Protein AF-A0A9P5N8X4-F1 (afdb_monomer_lite)

Foldseek 3Di:
DEAEAQDDVVVLVCLVVVDPDDDDVVSVVVSCVVRPDRDVVDDDDPQWYFYAYPVRHTPDTDHPCPPPD

Radius of gyration: 14.5 Å; chains: 1; bounding box: 32×24×38 Å

Structure (mmCIF, N/CA/C/O backbone):
data_AF-A0A9P5N8X4-F1
#
_entry.id   AF-A0A9P5N8X4-F1
#
loop_
_atom_site.group_PDB
_atom_site.id
_atom_site.type_symbol
_atom_site.label_atom_id
_atom_site.label_alt_id
_atom_site.label_comp_id
_atom_site.label_asym_id
_atom_site.label_entity_id
_atom_site.label_seq_id
_atom_site.pdbx_PDB_ins_code
_atom_site.Cartn_x
_atom_site.Cartn_y
_atom_site.Cartn_z
_atom_site.occupancy
_atom_site.B_iso_or_equiv
_atom_site.auth_seq_id
_atom_site.auth_comp_id
_atom_site.auth_asym_id
_atom_site.auth_atom_id
_atom_site.pdbx_PDB_model_num
ATOM 1 N N . SER A 1 1 ? -12.351 9.194 9.556 1.00 59.31 1 SER A N 1
ATOM 2 C CA . SER A 1 1 ? -11.490 10.180 8.863 1.00 59.31 1 SER A CA 1
ATOM 3 C C . SER A 1 1 ? -10.863 9.510 7.649 1.00 59.31 1 SER A C 1
ATOM 5 O O . SER A 1 1 ? -10.824 8.284 7.609 1.00 59.31 1 SER A O 1
ATOM 7 N N . SER A 1 2 ? -10.444 10.270 6.639 1.00 65.00 2 SER A N 1
ATOM 8 C CA . SER A 1 2 ? -9.675 9.756 5.497 1.00 65.00 2 SER A CA 1
ATOM 9 C C . SER A 1 2 ? -8.245 10.268 5.592 1.00 65.00 2 SER A C 1
ATOM 11 O O . SER A 1 2 ? -8.044 11.452 5.863 1.00 65.00 2 SER A O 1
ATOM 13 N N . GLU A 1 3 ? -7.276 9.389 5.372 1.00 77.19 3 GLU A N 1
ATOM 14 C CA . GLU A 1 3 ? -5.867 9.751 5.279 1.00 77.19 3 GLU A CA 1
ATOM 15 C C . GLU A 1 3 ? -5.399 9.601 3.834 1.00 77.19 3 GLU A C 1
ATOM 17 O O . GLU A 1 3 ? -5.576 8.552 3.206 1.00 77.19 3 GLU A O 1
ATOM 22 N N . ALA A 1 4 ? -4.853 10.684 3.290 1.00 80.62 4 ALA A N 1
ATOM 23 C CA . ALA A 1 4 ? -4.304 10.709 1.947 1.00 80.62 4 ALA A CA 1
ATOM 24 C C . ALA A 1 4 ? -2.797 10.481 2.025 1.00 80.62 4 ALA A C 1
ATOM 26 O O . ALA A 1 4 ? -2.079 11.179 2.740 1.00 80.62 4 ALA A O 1
ATOM 27 N N . THR A 1 5 ? -2.335 9.489 1.284 1.00 83.81 5 THR A N 1
ATOM 28 C CA . THR A 1 5 ? -0.915 9.197 1.118 1.00 83.81 5 THR A CA 1
ATOM 29 C C . THR A 1 5 ? -0.347 10.045 -0.013 1.00 83.81 5 THR A C 1
ATOM 31 O O . THR A 1 5 ? -1.074 10.499 -0.892 1.00 83.81 5 THR A O 1
ATOM 34 N N . GLU A 1 6 ? 0.974 10.200 -0.049 1.00 86.12 6 GLU A N 1
ATOM 35 C CA . GLU A 1 6 ? 1.663 10.810 -1.197 1.00 86.12 6 GLU A CA 1
ATOM 36 C C . GLU A 1 6 ? 1.788 9.846 -2.392 1.00 86.12 6 GLU A C 1
ATOM 38 O O . GLU A 1 6 ? 2.382 10.178 -3.419 1.00 86.12 6 GLU A O 1
ATOM 43 N N . TRP A 1 7 ? 1.268 8.622 -2.268 1.00 88.00 7 TRP A N 1
ATOM 44 C CA . TRP A 1 7 ? 1.399 7.610 -3.303 1.00 88.00 7 TRP A CA 1
ATOM 45 C C . TRP A 1 7 ? 0.471 7.914 -4.471 1.00 88.00 7 TRP A C 1
ATOM 47 O O . TRP A 1 7 ? -0.659 8.355 -4.296 1.00 88.00 7 TRP A O 1
ATOM 57 N N . ASN A 1 8 ? 0.928 7.579 -5.672 1.00 90.31 8 ASN A N 1
ATOM 58 C CA . ASN A 1 8 ? 0.073 7.450 -6.842 1.00 90.31 8 ASN A CA 1
ATOM 59 C C . ASN A 1 8 ? 0.094 5.980 -7.278 1.00 90.31 8 ASN A C 1
ATOM 61 O O . ASN A 1 8 ? 1.157 5.447 -7.621 1.00 90.31 8 ASN A O 1
ATOM 65 N N . THR A 1 9 ? -1.066 5.321 -7.236 1.00 87.25 9 THR A N 1
ATOM 66 C CA . THR A 1 9 ? -1.165 3.877 -7.496 1.00 87.25 9 THR A CA 1
ATOM 67 C C . THR A 1 9 ? -0.797 3.526 -8.932 1.00 87.25 9 THR A C 1
ATOM 69 O O . THR A 1 9 ? -0.160 2.502 -9.168 1.00 87.25 9 THR A O 1
ATOM 72 N N . GLU A 1 10 ? -1.134 4.377 -9.899 1.00 89.38 10 GLU A N 1
ATOM 73 C CA . GLU A 1 10 ? -0.807 4.142 -11.308 1.00 89.38 10 GLU A CA 1
ATOM 74 C C . GLU A 1 10 ? 0.710 4.146 -11.526 1.00 89.38 10 GLU A C 1
ATOM 76 O O . GLU A 1 10 ? 1.246 3.226 -12.149 1.00 89.38 10 GLU A O 1
ATOM 81 N N . ASN A 1 11 ? 1.420 5.101 -10.915 1.00 88.31 11 ASN A N 1
ATOM 82 C CA . ASN A 1 11 ? 2.884 5.146 -10.939 1.00 88.31 11 ASN A CA 1
ATOM 83 C C . ASN A 1 11 ? 3.496 3.891 -10.296 1.00 88.31 11 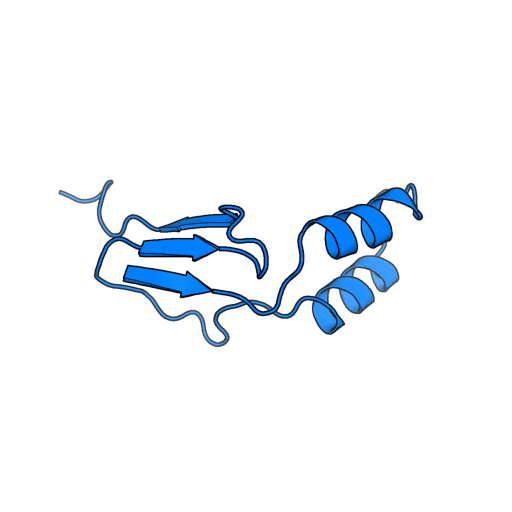ASN A C 1
ATOM 85 O O . ASN A 1 11 ? 4.462 3.330 -10.818 1.00 88.31 11 ASN A O 1
ATOM 89 N N . TYR A 1 12 ? 2.931 3.426 -9.177 1.00 85.44 12 TYR A N 1
ATOM 90 C CA . TYR A 1 12 ? 3.373 2.198 -8.512 1.00 85.44 12 TYR A CA 1
ATOM 91 C C . TYR A 1 12 ? 3.198 0.969 -9.414 1.00 85.44 12 TYR A C 1
ATOM 93 O O . TYR A 1 12 ? 4.134 0.184 -9.600 1.00 85.44 12 TYR A O 1
ATOM 101 N N . VAL A 1 13 ? 2.020 0.824 -10.026 1.00 85.62 13 VAL A N 1
ATOM 102 C CA . VAL A 1 13 ? 1.705 -0.279 -10.940 1.00 85.62 13 VAL A CA 1
ATOM 103 C C . VAL A 1 13 ? 2.614 -0.250 -12.164 1.00 85.62 13 VAL A C 1
ATOM 105 O O . VAL A 1 13 ? 3.103 -1.306 -12.563 1.00 85.62 13 VAL A O 1
ATOM 108 N N . GLN A 1 14 ? 2.891 0.922 -12.738 1.00 86.88 14 GLN A N 1
ATOM 109 C CA . GLN A 1 14 ? 3.783 1.073 -13.890 1.00 86.88 14 GLN A CA 1
ATOM 110 C C . GLN A 1 14 ? 5.224 0.636 -13.569 1.00 86.88 14 GLN A C 1
ATOM 112 O O . GLN A 1 14 ? 5.863 -0.074 -14.355 1.00 86.88 14 GLN A O 1
ATOM 117 N N . GLU A 1 15 ? 5.743 1.012 -12.399 1.00 82.81 15 GLU A N 1
ATOM 118 C CA . GLU A 1 15 ? 7.077 0.600 -11.940 1.00 82.81 15 GLU A CA 1
ATOM 119 C C . GLU A 1 15 ? 7.157 -0.917 -11.702 1.00 82.81 15 GLU A C 1
ATOM 121 O O . GLU A 1 15 ? 8.180 -1.531 -12.010 1.00 82.81 15 GLU A O 1
ATOM 126 N N . LEU A 1 16 ? 6.069 -1.535 -11.229 1.00 78.69 16 LEU A N 1
ATOM 127 C CA . LEU A 1 16 ? 5.959 -2.989 -11.087 1.00 78.69 16 LEU A CA 1
ATOM 128 C C . LEU A 1 16 ? 5.838 -3.720 -12.434 1.00 78.69 16 LEU A C 1
ATOM 130 O O . LEU A 1 16 ? 6.557 -4.683 -12.673 1.00 78.69 16 LEU A O 1
ATOM 134 N N . THR A 1 17 ? 4.944 -3.290 -13.327 1.00 71.44 17 THR A N 1
ATOM 135 C CA . THR A 1 17 ? 4.655 -4.002 -14.592 1.00 71.44 17 THR A CA 1
ATOM 136 C C . THR A 1 17 ? 5.767 -3.870 -15.624 1.00 71.44 17 THR A C 1
ATOM 138 O O . THR A 1 17 ? 5.984 -4.798 -16.401 1.00 71.44 17 THR A O 1
ATOM 141 N N . SER A 1 18 ? 6.527 -2.770 -15.610 1.00 63.69 18 SER A N 1
ATOM 142 C CA . SER A 1 18 ? 7.713 -2.618 -16.470 1.00 63.69 18 SER A CA 1
ATOM 143 C C . SER A 1 18 ? 8.810 -3.648 -16.175 1.00 63.69 18 SER A C 1
ATOM 145 O O . SER A 1 18 ? 9.711 -3.861 -16.990 1.00 63.69 18 SER A O 1
ATOM 147 N N . ARG A 1 19 ? 8.738 -4.314 -15.020 1.00 64.75 19 ARG A N 1
ATOM 148 C CA . ARG A 1 19 ? 9.717 -5.284 -14.552 1.00 64.75 19 ARG A CA 1
ATOM 149 C C . ARG A 1 19 ? 8.963 -6.565 -14.221 1.00 64.75 19 ARG A C 1
ATOM 151 O O . ARG A 1 19 ? 8.556 -6.761 -13.087 1.00 64.75 19 ARG A O 1
ATOM 158 N N . CYS A 1 20 ? 8.779 -7.454 -15.202 1.00 55.56 20 CYS A N 1
ATOM 159 C CA . CYS A 1 20 ? 8.296 -8.822 -14.972 1.00 55.56 20 CYS A CA 1
ATOM 160 C C . CYS A 1 20 ? 9.252 -9.555 -14.021 1.00 55.56 20 CYS A C 1
ATOM 162 O O . CYS A 1 20 ? 10.157 -10.270 -14.451 1.00 55.56 20 CYS A O 1
ATOM 164 N N . THR A 1 21 ? 9.111 -9.335 -12.722 1.00 58.59 21 THR A N 1
ATOM 165 C CA . THR A 1 21 ? 10.035 -9.847 -11.727 1.00 58.59 21 THR A CA 1
ATOM 166 C C . THR A 1 21 ? 9.268 -10.766 -10.809 1.00 58.59 21 THR A C 1
ATOM 168 O O . THR A 1 21 ? 8.301 -10.364 -10.169 1.00 58.59 21 THR A O 1
ATOM 171 N N . GLY A 1 22 ? 9.756 -12.000 -10.692 1.00 67.69 22 GLY A N 1
ATOM 172 C CA . GLY A 1 22 ? 9.616 -12.720 -9.434 1.00 67.69 22 GLY A CA 1
ATOM 173 C C . GLY A 1 22 ? 10.279 -11.933 -8.294 1.00 67.69 22 GLY A C 1
ATOM 174 O O . GLY A 1 22 ? 10.486 -10.722 -8.364 1.00 67.69 22 GLY A O 1
ATOM 175 N N . ARG A 1 23 ? 10.674 -12.617 -7.225 1.00 71.56 23 ARG A N 1
ATOM 176 C CA . ARG A 1 23 ? 11.326 -11.953 -6.091 1.00 71.56 23 ARG A CA 1
ATOM 177 C C . ARG A 1 23 ? 12.611 -11.229 -6.531 1.00 71.56 23 ARG A C 1
ATOM 179 O O . ARG A 1 23 ? 13.543 -11.875 -7.010 1.00 71.56 23 ARG A O 1
ATOM 186 N N . ASN A 1 24 ? 12.660 -9.905 -6.376 1.00 82.19 24 ASN A N 1
ATOM 187 C CA . ASN A 1 24 ? 13.812 -9.078 -6.744 1.00 82.19 24 ASN A CA 1
ATOM 188 C C . ASN A 1 24 ? 14.041 -7.990 -5.691 1.00 82.19 24 ASN A C 1
ATOM 190 O O . ASN A 1 24 ? 13.439 -6.919 -5.732 1.00 82.19 24 ASN A O 1
ATOM 194 N N . THR A 1 25 ? 14.977 -8.253 -4.781 1.00 84.38 25 THR A N 1
ATOM 195 C CA . THR A 1 25 ? 15.271 -7.396 -3.627 1.00 84.38 25 THR A CA 1
ATOM 196 C C . THR A 1 25 ? 15.633 -5.962 -4.018 1.00 84.38 25 THR A C 1
ATOM 198 O O . THR A 1 25 ? 15.212 -5.028 -3.349 1.00 84.38 25 THR A O 1
ATOM 201 N N . LYS A 1 26 ? 16.345 -5.756 -5.137 1.00 83.94 26 LYS A N 1
ATOM 202 C CA . LYS A 1 26 ? 16.700 -4.403 -5.604 1.00 83.94 26 LYS A CA 1
ATOM 203 C C . LYS A 1 26 ? 15.474 -3.612 -6.057 1.00 83.94 26 LYS A C 1
ATOM 205 O O . LYS A 1 26 ? 15.418 -2.403 -5.862 1.00 83.94 26 LYS A O 1
ATOM 210 N N . VAL A 1 27 ? 14.508 -4.282 -6.686 1.00 82.81 27 VAL A N 1
ATOM 211 C CA . VAL A 1 27 ? 13.241 -3.654 -7.088 1.00 82.81 27 VAL A CA 1
ATOM 212 C C . VAL A 1 27 ? 12.398 -3.357 -5.854 1.00 82.81 27 VAL A C 1
ATOM 214 O O . VAL A 1 27 ? 11.893 -2.248 -5.730 1.00 82.81 27 VAL A O 1
ATOM 217 N N . GLU A 1 28 ? 12.317 -4.295 -4.910 1.00 85.38 28 GLU A N 1
ATOM 218 C CA . GLU A 1 28 ? 11.608 -4.105 -3.639 1.00 85.38 28 GLU A CA 1
ATOM 219 C C . GLU A 1 28 ? 12.178 -2.925 -2.827 1.00 85.38 28 GLU A C 1
ATOM 221 O O . GLU A 1 28 ? 11.414 -2.115 -2.303 1.00 85.38 28 GLU A O 1
ATOM 226 N N . GLU A 1 29 ? 13.503 -2.771 -2.766 1.00 88.44 29 GLU A N 1
ATOM 227 C CA . GLU A 1 29 ? 14.168 -1.632 -2.117 1.00 88.44 29 GLU A CA 1
ATOM 228 C C . GLU A 1 29 ? 13.885 -0.304 -2.831 1.00 88.44 29 GLU A C 1
ATOM 230 O O . GLU A 1 29 ? 13.557 0.688 -2.179 1.00 88.44 29 GLU A O 1
ATOM 235 N N . GLN A 1 30 ? 13.960 -0.276 -4.167 1.00 87.19 30 GLN A N 1
ATOM 236 C CA . GLN A 1 30 ? 13.647 0.925 -4.950 1.00 87.19 30 GLN A CA 1
ATOM 237 C C . GLN A 1 30 ? 12.186 1.347 -4.793 1.00 87.19 30 GLN A C 1
ATOM 239 O O . GLN A 1 30 ? 11.906 2.534 -4.629 1.00 87.19 30 GLN A O 1
ATOM 244 N N . LEU A 1 31 ? 11.261 0.385 -4.818 1.00 86.56 31 LEU A N 1
ATOM 245 C CA . LEU A 1 31 ? 9.845 0.643 -4.584 1.00 86.56 31 LEU A CA 1
ATOM 246 C C . LEU A 1 31 ? 9.618 1.158 -3.166 1.00 86.56 31 LEU A C 1
ATOM 248 O O . LEU A 1 31 ? 8.913 2.143 -3.003 1.00 86.56 31 LEU A O 1
ATOM 252 N N . ARG A 1 32 ? 10.262 0.576 -2.151 1.00 87.12 32 ARG A N 1
ATOM 253 C CA . ARG A 1 32 ? 10.146 1.057 -0.766 1.00 87.12 32 ARG A CA 1
ATOM 254 C C . ARG A 1 32 ? 10.671 2.482 -0.585 1.00 87.12 32 ARG A C 1
ATOM 256 O O . ARG A 1 32 ? 10.136 3.215 0.236 1.00 87.12 32 ARG A O 1
ATOM 263 N N . TRP A 1 33 ? 11.707 2.871 -1.327 1.00 86.69 33 TRP A N 1
ATOM 264 C CA . TRP A 1 33 ? 12.210 4.245 -1.307 1.00 86.69 33 TRP A CA 1
ATOM 265 C C . TRP A 1 33 ? 11.250 5.226 -1.998 1.00 86.69 33 TRP A C 1
ATOM 267 O O . TRP A 1 33 ? 11.013 6.306 -1.468 1.00 86.69 33 TRP A O 1
ATOM 277 N N . LYS A 1 34 ? 10.674 4.851 -3.150 1.00 86.12 34 LYS A N 1
ATOM 278 C CA . LYS A 1 34 ? 9.716 5.694 -3.896 1.00 86.12 34 LYS A CA 1
ATOM 279 C C . LYS A 1 34 ? 8.338 5.781 -3.233 1.00 86.12 34 LYS A C 1
ATOM 281 O O . LYS A 1 34 ? 7.666 6.797 -3.355 1.00 86.12 34 LYS A O 1
ATOM 286 N N . PHE A 1 35 ? 7.924 4.710 -2.567 1.00 86.94 35 PHE A N 1
ATOM 287 C CA . PHE A 1 35 ? 6.609 4.534 -1.960 1.00 86.94 35 PHE A CA 1
ATOM 288 C C . PHE A 1 35 ? 6.815 4.126 -0.493 1.00 86.94 35 PHE A C 1
ATOM 290 O O . PHE A 1 35 ? 6.729 2.940 -0.150 1.00 86.94 35 PHE A O 1
ATOM 297 N N . PRO A 1 36 ? 7.186 5.085 0.378 1.00 84.94 36 PRO A N 1
ATOM 298 C CA . PRO A 1 36 ? 7.498 4.795 1.769 1.00 84.94 36 PRO A CA 1
ATOM 299 C C . PRO A 1 36 ? 6.235 4.382 2.537 1.00 84.94 36 PRO A C 1
ATOM 301 O O . PRO A 1 36 ? 5.146 4.858 2.213 1.00 84.94 36 PRO A O 1
ATOM 304 N N . PRO A 1 37 ? 6.350 3.524 3.568 1.00 81.06 37 PRO A N 1
ATOM 305 C CA . PRO A 1 37 ? 5.208 3.145 4.391 1.00 81.06 37 PRO A CA 1
ATOM 306 C C . PRO A 1 37 ? 4.533 4.372 5.007 1.00 81.06 37 PRO A C 1
ATOM 308 O O . PRO A 1 37 ? 5.200 5.238 5.568 1.00 81.06 37 PRO A O 1
ATOM 311 N N . ILE A 1 38 ? 3.205 4.391 4.935 1.00 77.75 38 ILE A N 1
ATOM 312 C CA . ILE A 1 38 ? 2.349 5.533 5.288 1.00 77.75 38 ILE A CA 1
ATOM 313 C C . ILE A 1 38 ? 2.501 5.913 6.766 1.00 77.75 38 ILE A C 1
ATOM 315 O O . ILE A 1 38 ? 2.586 7.086 7.108 1.00 77.75 38 ILE A O 1
ATOM 319 N N . HIS A 1 39 ? 2.646 4.910 7.636 1.00 71.44 39 HIS A N 1
ATOM 320 C CA . HIS A 1 39 ? 2.919 5.108 9.054 1.00 71.44 39 HIS A CA 1
ATOM 321 C C . HIS A 1 39 ? 4.234 4.437 9.444 1.00 71.44 39 HIS A C 1
ATOM 323 O O . HIS A 1 39 ? 4.333 3.207 9.451 1.00 71.44 39 HIS A O 1
ATOM 329 N N . THR A 1 40 ? 5.235 5.248 9.797 1.00 67.50 40 THR A N 1
ATOM 330 C CA . THR A 1 40 ? 6.483 4.773 10.410 1.00 67.50 40 THR A CA 1
ATOM 331 C C . THR A 1 40 ? 6.867 5.678 11.592 1.00 67.50 40 THR A C 1
ATOM 333 O O . THR A 1 40 ? 7.244 6.825 11.361 1.00 67.50 40 THR A O 1
ATOM 336 N N . PRO A 1 41 ? 6.819 5.196 12.851 1.00 69.44 41 PRO A N 1
ATOM 337 C CA . PRO A 1 41 ? 6.358 3.870 13.270 1.00 69.44 41 PRO A CA 1
ATOM 338 C C . PRO A 1 41 ? 4.863 3.669 12.992 1.00 69.44 41 PRO A C 1
ATOM 340 O O . PRO A 1 41 ? 4.120 4.633 12.828 1.00 69.44 41 PRO A O 1
ATOM 343 N N . SER A 1 42 ? 4.427 2.409 12.937 1.00 68.88 42 SER A N 1
ATOM 344 C CA . SER A 1 42 ? 3.011 2.062 12.805 1.00 68.88 42 SER A CA 1
ATOM 345 C C . SER A 1 42 ? 2.200 2.753 13.905 1.00 68.88 42 SER A C 1
ATOM 347 O O . SER A 1 42 ? 2.362 2.440 15.085 1.00 68.88 42 SER A O 1
ATOM 349 N N . ALA A 1 43 ? 1.347 3.700 13.521 1.00 69.62 43 ALA A N 1
ATOM 350 C CA . ALA A 1 43 ? 0.373 4.310 14.409 1.00 69.62 43 ALA A CA 1
ATOM 351 C C . ALA A 1 43 ? -0.901 3.461 14.370 1.00 69.62 43 ALA A C 1
ATOM 353 O O . ALA A 1 43 ? -1.394 3.115 13.298 1.00 69.62 43 ALA A O 1
ATOM 354 N N . TYR A 1 44 ? -1.408 3.080 15.541 1.00 73.50 44 TYR A N 1
ATOM 355 C CA . TYR A 1 44 ? -2.698 2.406 15.633 1.00 73.50 44 TYR A CA 1
ATOM 356 C C . TYR A 1 44 ? -3.785 3.461 15.731 1.00 73.50 44 TYR A C 1
ATOM 358 O O . TYR A 1 44 ? -3.929 4.113 16.766 1.00 73.50 44 TYR A O 1
ATOM 366 N N . GLU A 1 45 ? -4.572 3.597 14.672 1.00 78.00 45 GLU A N 1
ATOM 367 C CA . GLU A 1 45 ? -5.782 4.397 14.739 1.00 78.00 45 GLU A CA 1
ATOM 368 C C . GLU A 1 45 ? -6.804 3.703 15.655 1.00 78.00 45 GLU A C 1
ATOM 370 O O . GLU A 1 45 ? -6.950 2.475 15.670 1.00 78.00 45 GLU A O 1
ATOM 375 N N . LEU A 1 46 ? -7.496 4.488 16.480 1.00 83.31 46 LEU A N 1
ATOM 376 C CA . LEU A 1 46 ? -8.559 3.983 17.361 1.00 83.31 46 LEU A CA 1
ATOM 377 C C . LEU A 1 46 ? -9.936 4.070 16.703 1.00 83.31 46 LEU A C 1
ATOM 379 O O . LEU A 1 46 ? -10.886 3.445 17.173 1.00 83.31 46 LEU A O 1
ATOM 383 N N . GLN A 1 47 ? -10.041 4.839 15.622 1.00 85.50 47 GLN A N 1
ATOM 384 C CA . GLN A 1 47 ? -11.268 5.037 14.867 1.00 85.50 47 GLN A CA 1
ATOM 385 C C . GLN A 1 47 ? -11.150 4.406 13.476 1.00 85.50 47 GLN A C 1
ATOM 387 O O . GLN A 1 47 ? -10.050 4.331 12.930 1.00 85.50 47 GLN A O 1
ATOM 392 N N . PRO A 1 48 ? -12.273 3.966 12.882 1.00 89.75 48 PRO A N 1
ATOM 393 C CA . PRO A 1 48 ? -12.300 3.561 11.488 1.00 89.75 48 PRO A CA 1
ATOM 394 C C . PRO A 1 48 ? -11.800 4.671 10.560 1.00 89.75 48 PRO A C 1
ATOM 396 O O . PRO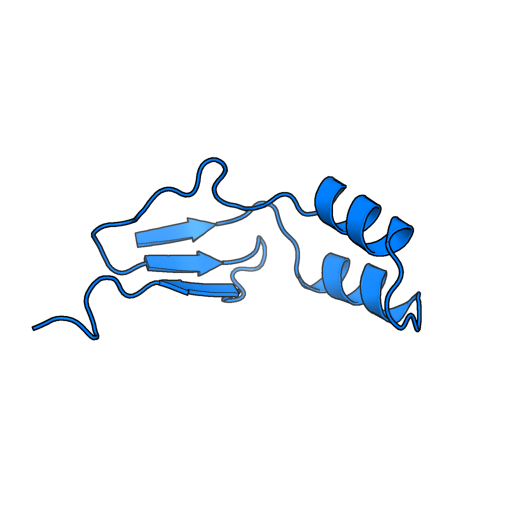 A 1 48 ? -12.259 5.820 10.634 1.00 89.75 48 PRO A O 1
ATOM 399 N N . CYS A 1 49 ? -10.900 4.317 9.652 1.00 89.00 49 CYS A N 1
ATOM 400 C CA . CYS A 1 49 ? -10.419 5.226 8.626 1.00 89.00 49 CYS A CA 1
ATOM 401 C C . CYS A 1 49 ? -10.206 4.515 7.292 1.00 89.00 49 CYS A C 1
ATOM 403 O O . CYS A 1 49 ? -10.128 3.286 7.201 1.00 89.00 49 CYS A O 1
ATOM 405 N N . ILE A 1 50 ? -10.157 5.327 6.244 1.00 91.06 50 ILE A N 1
ATOM 406 C CA . ILE A 1 50 ? -9.751 4.894 4.914 1.00 91.06 50 ILE A CA 1
ATOM 407 C C . ILE A 1 50 ? -8.427 5.546 4.574 1.00 91.06 50 ILE A C 1
ATOM 409 O O . ILE A 1 50 ? -8.212 6.722 4.865 1.00 91.06 50 ILE A O 1
ATOM 413 N N . VAL A 1 51 ? -7.569 4.766 3.941 1.00 88.38 51 VAL A N 1
ATOM 414 C CA . VAL A 1 51 ? -6.311 5.224 3.377 1.00 88.38 51 VAL A CA 1
ATOM 415 C C . VAL A 1 51 ? -6.499 5.322 1.875 1.00 88.38 51 VAL A C 1
ATOM 417 O O . VAL A 1 51 ? -6.936 4.358 1.238 1.00 88.38 51 VAL A O 1
ATOM 420 N N . THR A 1 52 ? -6.159 6.476 1.321 1.00 92.00 52 THR A N 1
ATOM 421 C CA . THR A 1 52 ? -6.318 6.784 -0.102 1.00 92.00 52 THR A CA 1
ATOM 422 C C . THR A 1 52 ? -4.998 7.202 -0.739 1.00 92.00 52 THR A C 1
ATOM 424 O O . THR A 1 52 ? -4.086 7.676 -0.058 1.00 92.00 52 THR A O 1
ATOM 427 N N . ASP A 1 53 ? -4.870 6.996 -2.043 1.00 91.38 53 ASP A N 1
ATOM 428 C CA . ASP A 1 53 ? -3.789 7.573 -2.841 1.00 91.38 53 ASP A CA 1
ATOM 429 C C . ASP A 1 53 ? -4.101 9.039 -3.217 1.00 91.38 53 ASP A C 1
ATOM 431 O O . ASP A 1 53 ? -5.170 9.563 -2.893 1.00 91.38 53 ASP A 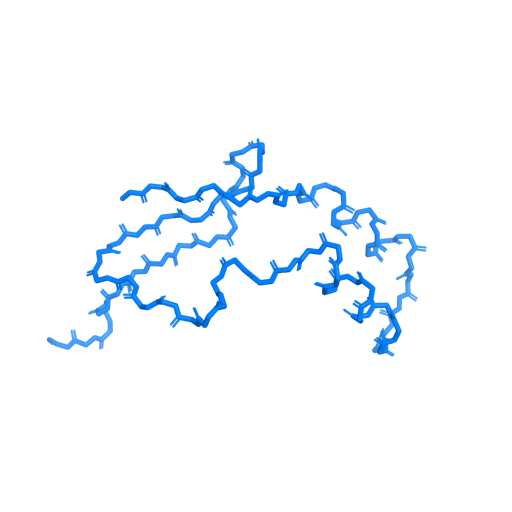O 1
ATOM 435 N N . VAL A 1 54 ? -3.178 9.722 -3.902 1.00 90.94 54 VAL A N 1
ATOM 436 C CA . VAL A 1 54 ? -3.364 11.127 -4.325 1.00 90.94 54 VAL A CA 1
ATOM 437 C C . VAL A 1 54 ? -4.507 11.337 -5.327 1.00 90.94 54 VAL A C 1
ATOM 439 O O . VAL A 1 54 ? -4.910 12.475 -5.553 1.00 90.94 54 VAL A O 1
ATOM 442 N N . ALA A 1 55 ? -5.003 10.268 -5.951 1.00 91.75 55 ALA A N 1
ATOM 443 C CA . ALA A 1 55 ? -6.134 10.274 -6.874 1.00 91.75 55 ALA A CA 1
ATOM 444 C C . ALA A 1 55 ? -7.431 9.784 -6.197 1.00 91.75 55 ALA A C 1
ATOM 446 O O . ALA A 1 55 ? -8.400 9.461 -6.880 1.00 91.75 55 ALA A O 1
ATOM 447 N N . GLU A 1 56 ? -7.450 9.738 -4.859 1.00 90.06 56 GLU A N 1
ATOM 448 C CA . GLU A 1 56 ? -8.571 9.285 -4.029 1.00 90.06 56 GLU A CA 1
ATOM 449 C C . GLU A 1 56 ? -8.933 7.799 -4.211 1.00 90.06 56 GLU A C 1
ATOM 451 O O . GLU A 1 56 ? -9.988 7.341 -3.757 1.00 90.06 56 GLU A O 1
ATOM 456 N N . HIS A 1 57 ? -8.049 6.996 -4.810 1.00 91.31 57 HIS A N 1
ATOM 457 C CA . HIS A 1 57 ? -8.235 5.552 -4.863 1.00 91.31 57 HIS A CA 1
ATOM 458 C C . HIS A 1 57 ? -8.026 4.944 -3.481 1.00 91.31 57 HIS A C 1
ATOM 460 O O . HIS A 1 57 ? -7.046 5.231 -2.793 1.00 91.31 57 HIS A O 1
ATOM 466 N N . ILE A 1 58 ? -8.931 4.053 -3.079 1.00 90.88 58 ILE A N 1
ATOM 467 C CA . ILE A 1 58 ? -8.854 3.403 -1.771 1.00 90.88 58 ILE A CA 1
ATOM 468 C C . ILE A 1 58 ? -7.749 2.345 -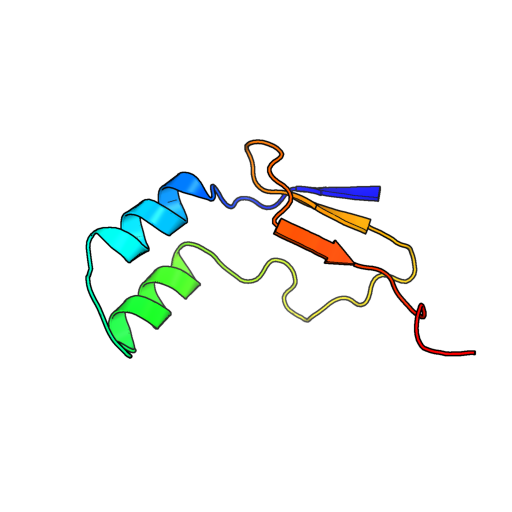1.783 1.00 90.88 58 ILE A C 1
ATOM 470 O O . ILE A 1 58 ? -7.833 1.353 -2.506 1.00 90.88 58 ILE A O 1
ATOM 474 N N . LEU A 1 59 ? -6.749 2.540 -0.926 1.00 88.88 59 LEU A N 1
ATOM 475 C CA . LEU A 1 59 ? -5.637 1.614 -0.718 1.00 88.88 59 LEU A CA 1
ATOM 476 C C . LEU A 1 59 ? -5.933 0.618 0.404 1.00 88.88 59 LEU A C 1
ATOM 478 O O . LEU A 1 59 ? -5.630 -0.568 0.282 1.00 88.88 59 LEU A O 1
ATOM 482 N N . ALA A 1 60 ? -6.524 1.089 1.505 1.00 88.25 60 ALA A N 1
ATOM 483 C CA . ALA A 1 60 ? -6.857 0.246 2.646 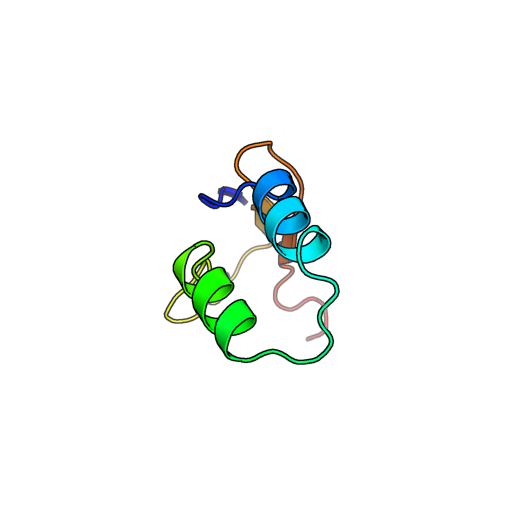1.00 88.25 60 ALA A CA 1
ATOM 484 C C . ALA A 1 60 ? -8.063 0.777 3.428 1.00 88.25 60 ALA A C 1
ATOM 486 O O . ALA A 1 60 ? -8.240 1.983 3.598 1.00 88.25 60 ALA A O 1
ATOM 487 N N . TRP A 1 61 ? -8.853 -0.153 3.962 1.00 89.62 61 TRP A N 1
ATOM 488 C CA . TRP A 1 61 ? -9.836 0.114 5.008 1.00 89.62 61 TRP A CA 1
ATOM 489 C C . TRP A 1 61 ? -9.240 -0.318 6.340 1.00 89.62 61 TRP A C 1
ATOM 491 O O . TRP A 1 61 ? -8.910 -1.492 6.518 1.00 89.62 61 TRP A O 1
ATOM 501 N N . TYR A 1 62 ? -9.118 0.608 7.283 1.00 87.88 62 TYR A N 1
ATOM 502 C CA . TYR A 1 62 ? -8.661 0.305 8.628 1.00 87.88 62 TYR A CA 1
ATOM 503 C C . TYR A 1 62 ? -9.852 0.347 9.585 1.00 87.88 62 TYR A C 1
ATOM 505 O O . TYR A 1 62 ? -10.461 1.393 9.812 1.00 87.88 62 TYR A O 1
ATOM 513 N N . LEU A 1 63 ? -10.206 -0.820 10.124 1.00 89.50 63 LEU A N 1
ATOM 514 C CA . LEU A 1 63 ? -11.351 -0.999 11.011 1.00 89.50 63 LEU A CA 1
ATOM 515 C C . LEU A 1 63 ? -10.875 -1.581 12.352 1.00 89.50 63 LEU A C 1
ATOM 517 O O . LEU A 1 63 ? -10.789 -2.805 12.508 1.00 89.50 63 LEU A O 1
ATOM 521 N N . PRO A 1 64 ? -10.526 -0.728 13.328 1.00 87.31 64 PRO A N 1
ATOM 522 C CA . PRO A 1 64 ? -10.007 -1.198 14.600 1.00 87.31 64 PRO A CA 1
ATOM 523 C C . PRO A 1 64 ? -11.094 -1.943 15.378 1.00 87.31 64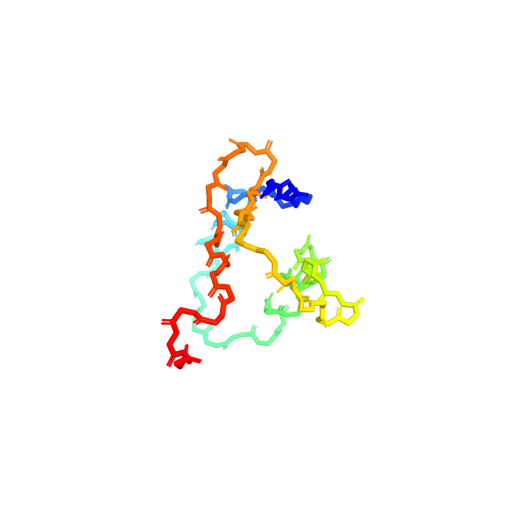 PRO A C 1
ATOM 525 O O . PRO A 1 64 ? -12.257 -1.544 15.393 1.00 87.31 64 PRO A O 1
ATOM 528 N N . ARG A 1 65 ? -10.690 -3.021 16.062 1.00 84.50 65 ARG A N 1
ATOM 529 C CA . ARG A 1 65 ? -11.526 -3.801 16.995 1.00 84.50 65 ARG A CA 1
ATOM 530 C C . ARG A 1 65 ? -12.759 -4.488 16.397 1.00 84.50 65 ARG A C 1
ATOM 532 O O . ARG A 1 65 ? -13.613 -4.943 17.140 1.00 84.50 65 ARG A O 1
ATOM 539 N N . VAL A 1 66 ? -12.842 -4.642 15.077 1.00 85.44 66 VAL A N 1
ATOM 540 C CA . VAL A 1 66 ? -13.978 -5.351 14.450 1.00 85.44 66 VAL A CA 1
ATOM 541 C C . VAL A 1 66 ? -14.069 -6.819 14.873 1.00 85.44 66 VAL A C 1
ATOM 543 O O . VAL A 1 66 ? -15.160 -7.374 14.941 1.00 85.44 66 VAL A O 1
ATOM 546 N N . LEU A 1 67 ? -12.929 -7.452 15.154 1.00 83.38 67 LEU A N 1
ATOM 547 C CA . LEU A 1 67 ? -12.856 -8.870 15.521 1.00 83.38 67 LEU A CA 1
ATOM 548 C C . LEU A 1 67 ? -12.708 -9.104 17.031 1.00 83.38 67 LEU A C 1
ATOM 550 O O . LEU A 1 67 ? -12.634 -10.257 17.453 1.00 83.38 67 LEU A O 1
ATOM 554 N N . THR A 1 68 ? -12.629 -8.044 17.842 1.00 74.75 68 THR A N 1
ATOM 555 C CA . THR A 1 68 ? -12.547 -8.164 19.301 1.00 74.75 68 THR A CA 1
ATOM 556 C C . THR A 1 68 ? -13.897 -7.822 19.943 1.00 74.75 68 THR A C 1
ATOM 558 O O . THR A 1 68 ? -14.491 -6.819 19.550 1.00 74.75 68 THR A O 1
ATOM 561 N N . PRO A 1 69 ? -14.394 -8.642 20.895 1.00 60.09 69 PRO A N 1
ATOM 562 C CA . PRO A 1 69 ? -15.634 -8.369 21.627 1.00 60.09 69 PRO A CA 1
ATOM 563 C C . PRO A 1 69 ? -15.645 -7.022 22.365 1.00 60.09 69 PRO A C 1
ATOM 565 O O . PRO A 1 69 ? -14.558 -6.535 22.770 1.00 60.09 69 PRO A O 1
#

pLDDT: mean 81.49, std 9.48, range [55.56, 92.0]

Sequence (69 aa):
SSEATEWNTENYVQELTSRCTGRNTKVEEQLRWKFPPIHTPSAYELQPCIVTDVAEHILAWYLPRVLTP

Organism: Gymnopilus junonius (NCBI:txid109634)

Secondary structure (DSSP, 8-state):
-EEE-S--HHHHHHHHHTS--SS-HHHHHHHHHHS--SSSS----SS-EEEE-TT--EEEEE-TTTT--